Protein AF-A0A4U0SM75-F1 (afdb_monomer_lite)

Secondary structure (DSSP, 8-state):
-EEE-SSHHHHHHHHHHHHTT--EEEE-SSEEEE--HHHHHHHHHHH--EEEEPP-TT----

Organism: NCBI:txid2571141

pLDDT: mean 90.14, std 13.62, range [41.97, 98.19]

Foldseek 3Di:
DKDFAPAQVVVVVVVVVVLQVWFKWFDDSTMIDTDHPVVVVVVCVVPNGDIDTRDPPVPPDD

Radius of gyration: 12.27 Å; chains: 1; bounding box: 28×34×26 Å

Structure (mmCIF, N/CA/C/O backbone):
data_AF-A0A4U0SM75-F1
#
_entry.id   AF-A0A4U0SM75-F1
#
loop_
_atom_site.group_PDB
_atom_site.id
_atom_site.type_symbol
_atom_site.label_atom_id
_atom_site.label_alt_id
_atom_site.label_comp_id
_atom_site.label_asym_id
_atom_site.label_entity_id
_atom_site.label_seq_id
_atom_site.pdbx_PDB_ins_code
_atom_site.Cartn_x
_atom_site.Cartn_y
_atom_site.Cartn_z
_atom_site.occupancy
_atom_site.B_iso_or_equiv
_atom_site.auth_seq_id
_atom_site.auth_comp_id
_atom_site.auth_asym_id
_atom_site.auth_atom_id
_atom_site.pdbx_PDB_model_num
ATOM 1 N N . MET A 1 1 ? 7.653 -5.74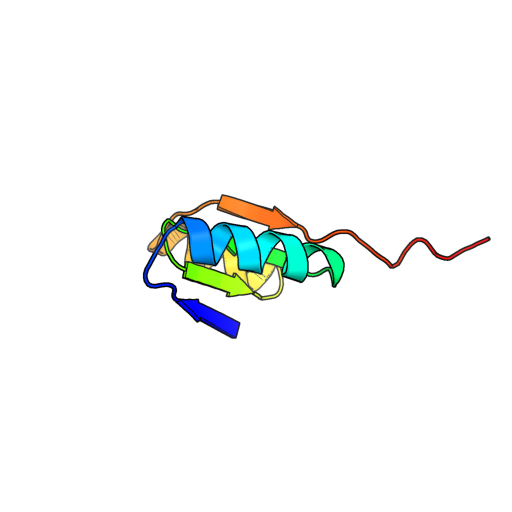7 -0.627 1.00 91.44 1 MET A N 1
AT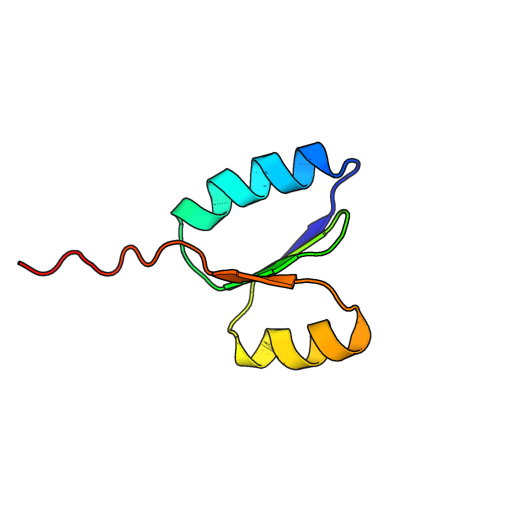OM 2 C CA . MET A 1 1 ? 7.271 -5.624 0.799 1.00 91.44 1 MET A CA 1
ATOM 3 C C . MET A 1 1 ? 5.756 -5.623 0.909 1.00 91.44 1 MET A C 1
ATOM 5 O O . MET A 1 1 ? 5.116 -5.073 0.022 1.00 91.44 1 MET A O 1
ATOM 9 N N . VAL A 1 2 ? 5.196 -6.208 1.970 1.00 96.12 2 VAL A N 1
ATOM 10 C CA . VAL A 1 2 ? 3.768 -6.099 2.303 1.00 96.12 2 VAL A CA 1
ATOM 11 C C . VAL A 1 2 ? 3.609 -5.439 3.670 1.00 96.12 2 VAL A C 1
ATOM 13 O O . VAL A 1 2 ? 4.376 -5.734 4.585 1.00 96.12 2 VAL A O 1
ATOM 16 N N . VAL A 1 3 ? 2.631 -4.544 3.796 1.00 97.25 3 VAL A N 1
ATOM 17 C CA . VAL A 1 3 ? 2.267 -3.878 5.054 1.00 97.25 3 VAL A CA 1
ATOM 18 C C . VAL A 1 3 ? 0.760 -3.990 5.245 1.00 97.25 3 VAL A C 1
ATOM 20 O O . VAL A 1 3 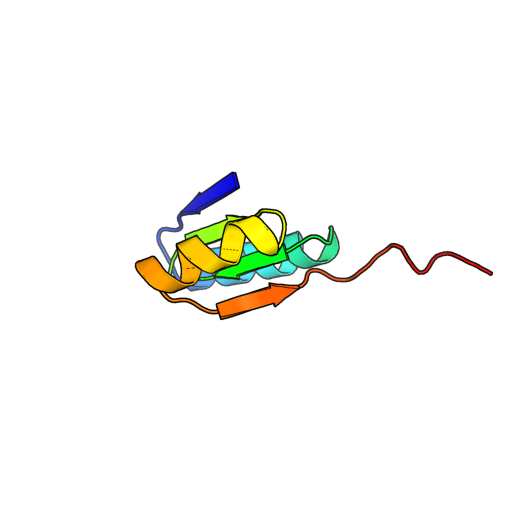? -0.004 -3.705 4.324 1.00 97.25 3 VAL A O 1
ATOM 23 N N . THR A 1 4 ? 0.323 -4.395 6.435 1.00 97.69 4 THR A N 1
ATOM 24 C CA . THR A 1 4 ? -1.095 -4.528 6.799 1.00 97.69 4 THR A CA 1
ATOM 25 C C . THR A 1 4 ? -1.464 -3.566 7.917 1.00 97.69 4 THR A C 1
ATOM 27 O O . THR A 1 4 ? -0.653 -3.285 8.797 1.00 97.69 4 THR A O 1
ATOM 30 N N . PHE A 1 5 ? -2.709 -3.099 7.914 1.00 98.00 5 PHE A N 1
ATOM 31 C CA . PHE A 1 5 ? -3.199 -2.068 8.820 1.00 98.00 5 PHE A CA 1
ATOM 32 C C . PHE A 1 5 ? -4.464 -2.525 9.543 1.00 98.00 5 PHE A C 1
ATOM 34 O O . PHE A 1 5 ? -5.287 -3.263 9.004 1.00 98.00 5 PHE A O 1
ATOM 41 N N . THR A 1 6 ? -4.667 -2.033 10.761 1.00 98.19 6 THR A N 1
ATOM 42 C CA . THR A 1 6 ? -5.908 -2.271 11.515 1.00 98.19 6 THR A CA 1
ATOM 43 C C . THR A 1 6 ? -7.064 -1.408 11.001 1.00 98.19 6 THR A C 1
ATOM 45 O O . THR A 1 6 ? -8.221 -1.822 11.064 1.00 98.19 6 THR A O 1
ATOM 48 N N . THR A 1 7 ? -6.764 -0.235 10.432 1.00 98.00 7 THR A N 1
ATOM 49 C CA . THR A 1 7 ? -7.748 0.719 9.901 1.00 98.00 7 THR A CA 1
ATOM 50 C C . THR A 1 7 ? -7.380 1.193 8.496 1.00 98.00 7 THR A C 1
ATOM 52 O O . THR A 1 7 ? -6.207 1.259 8.123 1.00 98.00 7 THR A O 1
ATOM 55 N N . GLU A 1 8 ? -8.387 1.577 7.706 1.00 97.50 8 GLU A N 1
ATOM 56 C CA . GLU A 1 8 ? -8.139 2.200 6.399 1.00 97.50 8 GLU A CA 1
ATOM 57 C C . GLU A 1 8 ? -7.433 3.555 6.527 1.00 97.50 8 GLU A C 1
ATOM 59 O O . GLU A 1 8 ? -6.616 3.910 5.680 1.00 97.50 8 GLU A O 1
ATOM 64 N N . ALA A 1 9 ? -7.748 4.307 7.587 1.00 97.56 9 ALA A N 1
ATOM 65 C CA . ALA A 1 9 ? -7.142 5.601 7.869 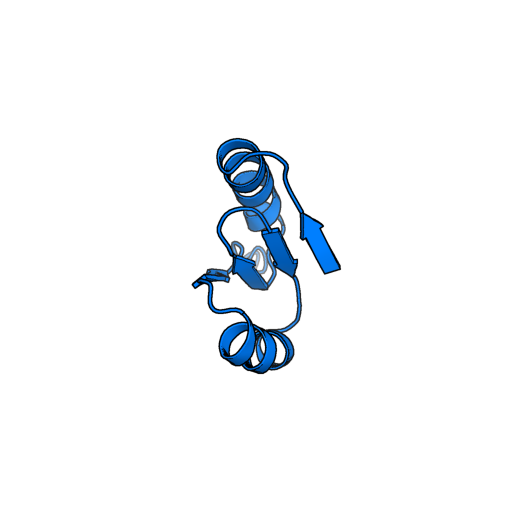1.00 97.56 9 ALA A CA 1
ATOM 66 C C . ALA A 1 9 ? -5.635 5.465 8.128 1.00 97.56 9 ALA A C 1
ATOM 68 O O . ALA A 1 9 ? -4.856 6.231 7.567 1.00 97.56 9 ALA A O 1
ATOM 69 N N . GLY A 1 10 ? -5.217 4.443 8.887 1.00 97.94 10 GLY A N 1
ATOM 70 C CA . GLY A 1 10 ? -3.801 4.153 9.121 1.00 97.94 10 GLY A CA 1
ATOM 71 C C . GLY A 1 10 ? -3.050 3.838 7.826 1.00 97.94 10 GLY A C 1
ATOM 72 O O . GLY A 1 10 ? -1.984 4.398 7.584 1.00 97.94 10 GLY A O 1
ATOM 73 N N . LYS A 1 11 ? -3.651 3.029 6.944 1.00 97.81 11 LYS A N 1
ATOM 74 C CA . LYS A 1 11 ? -3.101 2.755 5.609 1.00 97.81 11 LYS A CA 1
ATOM 75 C C . LYS A 1 11 ? -2.952 4.033 4.781 1.00 97.81 11 LYS A C 1
ATOM 77 O O . LYS A 1 11 ? -1.900 4.248 4.193 1.00 97.81 11 LYS A O 1
ATOM 82 N N . LYS A 1 12 ? -3.993 4.874 4.724 1.00 96.75 12 LYS A N 1
ATOM 83 C CA . LYS A 1 12 ? -3.970 6.140 3.965 1.00 96.75 12 LYS A CA 1
ATOM 84 C C . LYS A 1 12 ? -2.882 7.086 4.477 1.00 96.75 12 LYS A C 1
ATOM 86 O O . LYS A 1 12 ? -2.162 7.664 3.672 1.00 96.75 12 LYS A O 1
ATOM 91 N N . ALA A 1 13 ? -2.746 7.213 5.798 1.00 96.69 13 ALA A N 1
ATOM 92 C CA . ALA A 1 13 ? -1.722 8.053 6.414 1.00 96.69 13 ALA A CA 1
ATOM 93 C C . ALA A 1 13 ? -0.304 7.553 6.101 1.00 96.69 13 ALA A C 1
ATOM 95 O O . ALA A 1 13 ? 0.554 8.349 5.731 1.00 96.69 13 ALA A O 1
ATOM 96 N N . TRP A 1 14 ? -0.075 6.241 6.194 1.00 95.75 14 TRP A N 1
ATOM 97 C CA . TRP A 1 14 ? 1.209 5.640 5.832 1.00 95.75 14 TRP A CA 1
ATOM 98 C C . TRP A 1 14 ? 1.524 5.811 4.343 1.00 95.75 14 TRP A C 1
ATOM 100 O O . TRP A 1 14 ? 2.626 6.229 4.000 1.00 95.75 14 TRP A O 1
ATOM 110 N N . LEU A 1 15 ? 0.551 5.538 3.465 1.00 95.81 15 LEU A N 1
ATOM 111 C CA . LEU A 1 15 ? 0.739 5.611 2.016 1.00 95.81 15 LEU A CA 1
ATOM 112 C C . LEU A 1 15 ? 1.109 7.030 1.569 1.00 95.81 15 LEU A C 1
ATOM 114 O O . LEU A 1 15 ? 2.038 7.181 0.787 1.00 95.81 15 LEU A O 1
ATOM 118 N N . LYS A 1 16 ? 0.467 8.058 2.140 1.00 93.88 16 LYS A N 1
ATOM 119 C CA . LYS A 1 16 ? 0.785 9.464 1.853 1.00 93.88 16 LYS A CA 1
ATOM 120 C C . LYS A 1 16 ? 2.258 9.802 2.103 1.00 93.88 16 LYS A C 1
ATOM 122 O O . LYS A 1 16 ? 2.825 10.560 1.333 1.00 93.88 16 LYS A O 1
ATOM 127 N N . GLY A 1 17 ? 2.858 9.265 3.167 1.00 92.44 17 GLY A N 1
ATOM 128 C CA . GLY A 1 17 ? 4.289 9.448 3.426 1.00 92.44 17 GLY A CA 1
ATOM 129 C C . GLY A 1 17 ? 5.167 8.545 2.557 1.00 92.44 17 GLY A C 1
ATOM 130 O O . GLY A 1 17 ? 6.244 8.947 2.145 1.00 92.44 17 GLY A O 1
ATOM 131 N N . ALA A 1 18 ? 4.717 7.325 2.250 1.00 92.12 18 ALA A N 1
ATOM 132 C CA . ALA A 1 18 ? 5.473 6.378 1.430 1.00 92.12 18 ALA A CA 1
ATOM 133 C C . ALA A 1 18 ? 5.606 6.825 -0.038 1.00 92.12 18 ALA A C 1
ATOM 135 O O . ALA A 1 18 ? 6.660 6.631 -0.644 1.00 92.12 18 ALA A O 1
ATOM 136 N N . GLU A 1 19 ? 4.563 7.436 -0.606 1.00 88.88 19 GLU A N 1
ATOM 137 C CA . GLU A 1 19 ? 4.566 7.960 -1.978 1.00 88.88 19 GLU A CA 1
ATOM 138 C C . GLU A 1 19 ? 5.673 9.004 -2.205 1.00 88.88 19 GLU A C 1
ATOM 140 O O . GLU A 1 19 ? 6.247 9.036 -3.292 1.00 88.88 19 GLU A O 1
ATOM 145 N N . GLU A 1 20 ? 6.031 9.784 -1.179 1.00 87.94 20 GLU A N 1
ATOM 146 C CA . GLU A 1 20 ? 7.124 10.777 -1.201 1.00 87.94 20 GLU A CA 1
ATOM 147 C C . GLU A 1 20 ? 8.527 10.148 -1.270 1.00 87.94 20 GLU A C 1
ATOM 149 O O . GLU A 1 20 ? 9.523 10.847 -1.406 1.00 87.94 20 GLU A O 1
ATOM 154 N N . TYR A 1 21 ? 8.648 8.825 -1.166 1.00 85.75 21 TYR A N 1
ATOM 155 C CA . TYR A 1 21 ? 9.919 8.120 -1.365 1.00 85.75 21 TYR A CA 1
ATOM 156 C C . TYR A 1 21 ? 9.990 7.418 -2.730 1.00 85.75 21 TYR A C 1
ATOM 158 O O . TYR A 1 21 ? 10.983 6.753 -3.035 1.00 85.75 21 TYR A O 1
ATOM 166 N N . GLY A 1 22 ? 8.953 7.562 -3.561 1.00 87.94 22 GLY A N 1
ATOM 167 C CA . GLY A 1 22 ? 8.847 6.928 -4.873 1.00 87.94 22 GLY A CA 1
ATOM 168 C C . GLY A 1 22 ? 8.455 5.446 -4.822 1.00 87.94 22 GLY A C 1
ATOM 169 O O . GLY A 1 22 ? 8.048 4.908 -3.791 1.00 87.94 22 GLY A O 1
ATOM 170 N N . GLY A 1 23 ? 8.562 4.770 -5.969 1.00 90.81 23 GLY A N 1
ATOM 171 C CA . GLY A 1 23 ? 8.254 3.344 -6.125 1.00 90.81 23 GLY A CA 1
ATOM 172 C C . GLY A 1 23 ? 6.836 3.054 -6.627 1.00 90.81 23 GLY A C 1
ATOM 173 O O . GLY A 1 23 ? 6.098 3.946 -7.034 1.00 90.81 23 GLY A O 1
ATOM 174 N N . SER A 1 24 ? 6.456 1.774 -6.639 1.00 95.19 24 SER A N 1
ATOM 175 C CA . SER A 1 24 ? 5.143 1.328 -7.122 1.00 95.19 24 SER A CA 1
ATOM 176 C C . SER A 1 24 ? 4.423 0.508 -6.063 1.00 95.19 24 SER A C 1
ATOM 178 O O . SER A 1 24 ? 5.016 -0.369 -5.425 1.00 95.19 24 SER A O 1
ATOM 180 N N . TYR A 1 25 ? 3.134 0.792 -5.906 1.00 96.44 25 TYR A N 1
ATOM 181 C CA . TYR A 1 25 ? 2.293 0.253 -4.852 1.00 96.44 25 TYR A CA 1
ATOM 182 C C . TYR A 1 25 ? 1.022 -0.361 -5.436 1.00 96.44 25 TYR A C 1
ATOM 184 O O . TYR A 1 25 ? 0.416 0.189 -6.356 1.00 96.44 25 TYR A O 1
ATOM 192 N N . LEU A 1 26 ? 0.590 -1.479 -4.861 1.00 97.81 26 LEU A N 1
ATOM 193 C CA . LEU A 1 26 ? -0.757 -2.016 -5.006 1.00 97.81 26 LEU A CA 1
ATOM 194 C C . LEU A 1 26 ? -1.468 -1.888 -3.660 1.00 97.81 26 LEU A C 1
ATOM 196 O O . LEU A 1 26 ? -0.952 -2.333 -2.632 1.00 97.81 26 LEU A O 1
ATOM 200 N N . VAL A 1 27 ? -2.632 -1.248 -3.664 1.00 97.81 27 VAL A N 1
ATOM 201 C CA . VAL A 1 27 ? -3.310 -0.787 -2.452 1.00 97.81 27 VAL A CA 1
ATOM 202 C C . VAL A 1 27 ? -4.679 -1.447 -2.338 1.00 97.81 27 VAL A C 1
ATOM 204 O O . VAL A 1 27 ? -5.545 -1.255 -3.191 1.00 97.81 27 VAL A O 1
ATOM 207 N N . GLY A 1 28 ? -4.891 -2.187 -1.250 1.00 97.00 28 GLY A N 1
ATOM 208 C CA . GLY A 1 28 ? -6.200 -2.711 -0.859 1.00 97.00 28 GLY A CA 1
ATOM 209 C C . GLY A 1 28 ? -6.855 -1.887 0.249 1.00 97.00 28 GLY A C 1
ATOM 210 O O . GLY A 1 28 ? -6.359 -0.834 0.654 1.00 97.00 28 GLY A O 1
ATOM 211 N N . THR A 1 29 ? -7.967 -2.371 0.802 1.00 96.38 29 THR A N 1
ATOM 212 C CA . THR A 1 29 ? -8.710 -1.729 1.909 1.00 96.38 29 THR A CA 1
ATOM 213 C C . THR A 1 29 ? -7.795 -1.425 3.105 1.00 96.38 29 THR A C 1
ATOM 215 O O . THR A 1 29 ? -7.741 -0.286 3.576 1.00 96.38 29 THR A O 1
ATOM 218 N N . ARG A 1 30 ? -6.999 -2.411 3.546 1.00 97.38 30 ARG A N 1
ATOM 219 C CA . ARG A 1 30 ? -6.143 -2.335 4.749 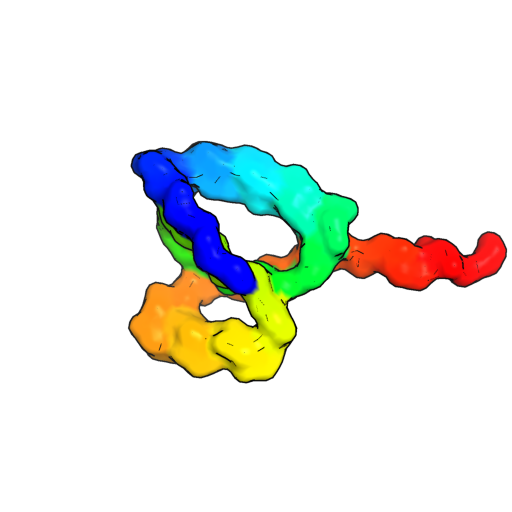1.00 97.38 30 ARG A CA 1
ATOM 220 C C . ARG A 1 30 ? -4.752 -2.947 4.559 1.00 97.38 30 ARG A C 1
ATOM 222 O O . ARG A 1 30 ? -4.141 -3.412 5.516 1.00 97.38 30 ARG A O 1
ATOM 229 N N . TRP A 1 31 ? -4.249 -2.964 3.334 1.00 98.00 31 TRP A N 1
ATOM 230 C CA . TRP A 1 31 ? -2.916 -3.472 3.030 1.00 98.00 31 TRP A CA 1
ATOM 231 C C . TRP A 1 31 ? -2.297 -2.711 1.860 1.00 98.00 31 TRP A C 1
ATOM 233 O O . TRP A 1 31 ? -3.016 -2.119 1.051 1.00 98.00 31 TRP A O 1
ATOM 243 N N . VAL A 1 32 ? -0.968 -2.731 1.791 1.00 97.62 32 VAL A N 1
ATOM 244 C CA . VAL A 1 32 ? -0.179 -2.220 0.668 1.00 97.62 32 VAL A CA 1
ATOM 245 C C . VAL A 1 32 ? 0.899 -3.239 0.315 1.00 97.62 32 VAL A C 1
ATOM 247 O O . VAL A 1 32 ? 1.571 -3.765 1.205 1.00 97.62 32 VAL A O 1
ATOM 250 N N . VAL A 1 33 ? 1.086 -3.491 -0.978 1.00 97.44 33 VAL A N 1
ATOM 251 C CA . VAL A 1 33 ? 2.231 -4.231 -1.517 1.00 97.44 33 VAL A CA 1
ATOM 252 C C . VAL A 1 33 ? 3.094 -3.268 -2.323 1.00 97.44 33 VAL A C 1
ATOM 254 O O . VAL A 1 33 ? 2.615 -2.660 -3.272 1.00 97.44 33 VAL A O 1
ATOM 257 N N . GLN A 1 34 ? 4.368 -3.142 -1.960 1.00 95.19 34 GLN A N 1
ATOM 258 C CA . GLN A 1 34 ? 5.372 -2.409 -2.732 1.00 95.19 34 GLN A CA 1
ATOM 259 C C . GLN A 1 34 ? 6.263 -3.407 -3.477 1.00 95.19 34 GLN A C 1
ATOM 261 O O . GLN A 1 34 ? 6.891 -4.272 -2.849 1.00 95.19 34 GLN A O 1
ATOM 266 N N . ALA A 1 35 ? 6.328 -3.293 -4.800 1.00 94.31 35 ALA A N 1
ATOM 267 C CA . ALA A 1 35 ? 7.193 -4.099 -5.660 1.00 94.31 35 ALA A CA 1
ATOM 268 C C . ALA A 1 35 ? 7.394 -3.402 -7.014 1.00 94.31 35 ALA A C 1
ATOM 270 O O . ALA A 1 35 ? 6.782 -2.376 -7.291 1.00 94.31 35 ALA A O 1
ATOM 271 N N . LYS A 1 36 ? 8.238 -3.969 -7.885 1.00 93.38 36 LYS A N 1
ATOM 272 C CA . LYS A 1 36 ? 8.323 -3.513 -9.281 1.00 93.38 36 LYS A CA 1
ATOM 273 C C . LYS A 1 36 ? 6.970 -3.731 -9.985 1.00 93.38 36 LYS A C 1
ATOM 275 O O . LYS A 1 36 ? 6.345 -4.759 -9.718 1.00 93.38 36 LYS A O 1
ATOM 280 N N . PRO A 1 37 ? 6.555 -2.868 -10.934 1.00 91.88 37 PRO A N 1
ATOM 281 C CA . PRO A 1 37 ? 5.255 -2.973 -11.610 1.00 91.88 37 PRO A CA 1
ATOM 282 C C . PRO A 1 37 ? 4.925 -4.368 -12.160 1.00 91.88 37 PRO A C 1
ATOM 284 O O . PRO A 1 37 ? 3.827 -4.875 -11.946 1.00 91.88 37 PRO A O 1
ATOM 287 N N . ALA A 1 38 ? 5.901 -5.038 -12.783 1.00 94.31 38 ALA A N 1
ATOM 288 C CA . ALA A 1 38 ? 5.726 -6.383 -13.338 1.00 94.31 38 ALA A CA 1
ATOM 289 C C . ALA A 1 38 ? 5.343 -7.442 -12.286 1.00 94.31 38 ALA A C 1
ATOM 291 O O . ALA A 1 38 ? 4.632 -8.389 -12.599 1.00 94.31 38 ALA A O 1
ATOM 292 N N . ALA A 1 39 ? 5.787 -7.275 -11.037 1.00 95.69 39 ALA A N 1
ATOM 293 C CA . ALA A 1 39 ? 5.457 -8.182 -9.941 1.00 95.69 39 ALA A CA 1
ATOM 294 C C . ALA A 1 39 ? 4.110 -7.852 -9.274 1.00 95.69 39 ALA A C 1
ATOM 296 O O . ALA A 1 39 ? 3.567 -8.694 -8.569 1.00 95.69 39 ALA A O 1
ATOM 297 N N . LEU A 1 40 ? 3.565 -6.648 -9.481 1.00 96.56 40 LEU A N 1
ATOM 298 C CA . LEU A 1 40 ? 2.284 -6.229 -8.902 1.00 96.56 40 LEU A CA 1
ATOM 299 C C . LEU A 1 40 ? 1.079 -6.673 -9.741 1.00 96.56 40 LEU A C 1
ATOM 301 O O . LEU A 1 40 ? 0.013 -6.903 -9.183 1.00 96.56 40 LEU A O 1
ATOM 305 N N . LEU A 1 41 ? 1.248 -6.822 -11.057 1.00 96.06 41 LEU A N 1
ATOM 306 C CA . LEU A 1 41 ? 0.203 -7.297 -11.973 1.00 96.06 41 LEU A CA 1
ATOM 307 C C . LEU A 1 41 ? -0.444 -8.627 -11.542 1.00 96.06 41 LEU A C 1
ATOM 309 O O . LEU A 1 41 ? -1.661 -8.638 -11.361 1.00 96.06 41 LEU A O 1
ATOM 313 N N . PRO A 1 42 ? 0.309 -9.727 -11.323 1.00 96.69 42 PRO A N 1
ATOM 314 C CA . PRO A 1 42 ? -0.304 -10.988 -10.901 1.00 96.69 42 PRO A CA 1
ATOM 315 C C . PRO A 1 42 ? -0.985 -10.865 -9.531 1.00 96.69 42 PRO A C 1
ATOM 317 O O . PRO A 1 42 ? -2.072 -11.396 -9.330 1.00 96.69 42 PRO A O 1
ATOM 320 N N . VAL A 1 43 ? -0.411 -10.080 -8.613 1.00 96.06 43 VAL A N 1
ATOM 321 C CA . VAL A 1 43 ? -0.999 -9.841 -7.285 1.00 96.06 43 VAL A CA 1
ATOM 322 C C . VAL A 1 43 ? -2.331 -9.092 -7.395 1.00 96.06 43 VAL A C 1
ATOM 324 O O . VAL A 1 43 ? -3.272 -9.413 -6.673 1.00 96.06 43 VAL A O 1
ATOM 327 N N . GLN A 1 44 ? -2.448 -8.126 -8.313 1.00 97.00 44 GLN A N 1
ATOM 328 C CA . GLN A 1 44 ? -3.712 -7.435 -8.572 1.00 97.00 44 GLN A CA 1
ATOM 329 C C . GLN A 1 44 ? -4.766 -8.383 -9.152 1.00 97.00 44 GLN A C 1
ATOM 331 O O . GLN A 1 44 ? -5.933 -8.284 -8.782 1.00 97.00 44 GLN A O 1
ATOM 336 N N . GLN A 1 45 ? -4.385 -9.300 -10.045 1.00 97.00 45 GLN A N 1
ATOM 337 C CA . GLN A 1 45 ? -5.331 -10.265 -10.615 1.00 97.00 45 GLN A CA 1
ATOM 338 C C . GLN A 1 45 ? -5.914 -11.202 -9.552 1.00 97.00 45 GLN A C 1
ATOM 340 O O . GLN A 1 45 ? -7.086 -11.559 -9.639 1.00 97.00 45 GLN A O 1
ATOM 345 N N . GLU A 1 46 ? -5.123 -11.566 -8.543 1.00 96.81 46 GLU A N 1
ATOM 346 C CA . GLU A 1 46 ? -5.567 -12.444 -7.458 1.00 96.81 46 GLU A CA 1
ATOM 347 C C . GLU A 1 46 ? -6.335 -11.705 -6.355 1.00 96.81 46 GLU A C 1
ATOM 349 O O . GLU A 1 46 ? -7.356 -12.194 -5.873 1.00 96.81 46 GLU A O 1
ATOM 354 N N . LEU A 1 47 ? -5.845 -10.538 -5.927 1.00 95.31 47 LEU A N 1
ATOM 355 C CA . LEU A 1 47 ? -6.325 -9.858 -4.716 1.00 95.31 47 LEU A CA 1
ATOM 356 C C . LEU A 1 47 ? -7.147 -8.594 -4.998 1.00 95.31 47 LEU A C 1
ATOM 358 O O . LEU A 1 47 ? -7.743 -8.024 -4.080 1.00 95.31 47 LEU A O 1
ATOM 362 N N . GLY A 1 48 ? -7.163 -8.126 -6.245 1.00 96.06 48 GLY A N 1
ATOM 363 C CA . GLY A 1 48 ? -7.707 -6.829 -6.625 1.00 96.06 48 GLY A CA 1
ATOM 364 C C . GLY A 1 48 ? -6.859 -5.658 -6.118 1.00 96.06 48 GLY A C 1
ATOM 365 O O . GLY A 1 48 ? -5.637 -5.740 -5.985 1.00 96.06 48 GLY A O 1
ATOM 366 N N . GLY A 1 49 ? -7.529 -4.541 -5.831 1.00 96.25 49 GLY A N 1
ATOM 367 C CA . GLY A 1 49 ? -6.896 -3.303 -5.379 1.00 96.25 49 GLY A CA 1
ATOM 368 C C . GLY A 1 49 ? -6.495 -2.358 -6.514 1.00 96.25 49 GLY A C 1
ATOM 369 O O . GLY A 1 49 ? -6.719 -2.622 -7.700 1.00 96.25 49 GLY A O 1
ATOM 370 N N . SER A 1 50 ? -5.908 -1.229 -6.122 1.00 97.12 50 SER A N 1
ATOM 371 C CA . SER A 1 50 ? -5.583 -0.121 -7.023 1.00 97.12 50 SER A CA 1
ATOM 372 C C . SER A 1 50 ? -4.086 0.143 -7.065 1.00 97.12 50 SER A C 1
ATOM 374 O O . SER A 1 50 ? -3.421 0.167 -6.028 1.00 97.12 50 SER A O 1
ATOM 376 N N . PHE A 1 51 ? -3.568 0.372 -8.269 1.00 95.69 51 PHE A N 1
ATOM 377 C CA . PHE A 1 51 ? -2.198 0.823 -8.466 1.00 95.69 51 PHE A CA 1
ATOM 378 C C . PHE A 1 51 ? -2.026 2.274 -8.028 1.00 95.69 51 PHE A C 1
ATOM 380 O O . PHE A 1 51 ? -2.854 3.128 -8.346 1.00 95.69 51 PHE A O 1
ATOM 387 N N . VAL A 1 52 ? -0.918 2.542 -7.344 1.00 93.75 52 VAL A N 1
ATOM 388 C CA . VAL A 1 52 ? -0.470 3.887 -6.993 1.00 93.75 52 VAL A CA 1
ATOM 389 C C . VAL A 1 52 ? 1.021 3.998 -7.299 1.00 93.75 52 VAL A C 1
ATOM 391 O O . VAL A 1 52 ? 1.811 3.135 -6.908 1.00 93.75 52 VAL A O 1
ATOM 394 N N . ALA A 1 53 ? 1.403 5.042 -8.030 1.00 88.00 53 ALA A N 1
ATOM 395 C CA . ALA A 1 53 ? 2.798 5.392 -8.253 1.00 88.00 53 ALA A CA 1
ATOM 396 C C . ALA A 1 53 ? 3.225 6.397 -7.182 1.00 88.00 53 ALA A C 1
ATOM 398 O O . ALA A 1 53 ? 2.517 7.375 -6.943 1.00 88.00 53 ALA A O 1
ATOM 399 N N . GLY A 1 54 ? 4.362 6.145 -6.536 1.00 81.88 54 GLY A N 1
ATOM 400 C CA . GLY A 1 54 ? 5.023 7.179 -5.752 1.00 81.88 54 GLY A CA 1
ATOM 401 C C . GLY A 1 54 ? 5.514 8.301 -6.663 1.00 81.88 54 GLY A C 1
ATOM 402 O O . GLY A 1 54 ? 5.651 8.118 -7.874 1.00 81.88 54 GLY A O 1
ATOM 403 N N . VAL A 1 55 ? 5.781 9.462 -6.078 1.00 81.06 55 VAL A N 1
ATOM 404 C CA . VAL A 1 55 ? 6.329 10.604 -6.807 1.00 81.06 55 VAL A CA 1
ATOM 405 C C . VAL A 1 55 ? 7.737 10.247 -7.289 1.00 81.06 55 VAL A C 1
ATOM 407 O O . VAL A 1 55 ? 8.584 9.811 -6.508 1.00 81.06 55 VAL A O 1
ATOM 410 N N . ASP A 1 56 ? 7.997 10.413 -8.585 1.00 66.06 56 ASP A N 1
ATOM 411 C CA . ASP A 1 56 ? 9.334 10.238 -9.147 1.00 66.06 56 ASP A CA 1
ATOM 412 C C . ASP A 1 56 ? 10.237 11.402 -8.706 1.00 66.06 56 ASP A C 1
ATOM 414 O O . ASP A 1 56 ? 10.202 12.498 -9.264 1.00 66.06 56 ASP A O 1
ATOM 418 N N . HIS A 1 57 ? 11.089 11.162 -7.708 1.00 63.06 57 HIS A N 1
ATOM 419 C CA . HIS A 1 57 ? 12.121 12.117 -7.272 1.00 63.06 57 HIS A CA 1
ATOM 420 C C . HIS A 1 57 ? 13.348 12.162 -8.203 1.00 63.06 57 HIS A C 1
ATOM 422 O O . HIS A 1 57 ? 14.308 12.881 -7.940 1.00 63.06 57 HIS A O 1
ATOM 428 N N . SER A 1 58 ? 13.332 11.418 -9.311 1.00 55.38 58 SER A N 1
ATOM 429 C CA . SER A 1 58 ? 14.374 11.410 -10.347 1.00 55.38 58 SER A CA 1
ATOM 430 C C . SER A 1 58 ? 14.431 12.703 -11.175 1.00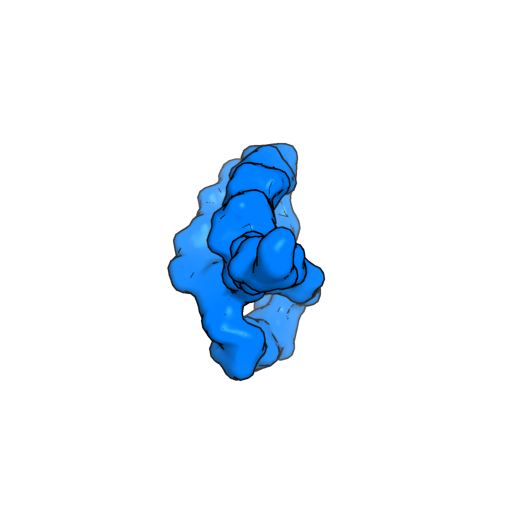 55.38 58 SER A C 1
ATOM 432 O O . SER A 1 58 ? 15.388 12.898 -11.921 1.00 55.38 58 SER A O 1
ATOM 434 N N . ALA A 1 59 ? 13.473 13.621 -11.020 1.00 53.53 59 ALA A N 1
ATOM 435 C CA . ALA A 1 59 ? 13.499 14.949 -11.635 1.00 53.53 59 ALA A CA 1
ATOM 436 C C . ALA A 1 59 ? 14.370 15.953 -10.845 1.00 53.53 59 ALA A C 1
ATOM 438 O O . ALA A 1 59 ? 13.919 17.034 -10.484 1.00 53.53 59 ALA A O 1
ATOM 439 N N . HIS A 1 60 ? 15.633 15.612 -10.589 1.00 52.03 60 HIS A N 1
ATOM 440 C CA . HIS A 1 60 ? 16.697 16.596 -10.370 1.00 52.03 60 HIS A CA 1
ATOM 441 C C . HIS A 1 60 ? 17.673 16.451 -11.540 1.00 52.03 60 HIS A C 1
ATOM 443 O O . HIS A 1 60 ? 18.593 15.635 -11.531 1.00 52.03 60 HIS A O 1
ATOM 449 N N . SER A 1 61 ? 17.415 17.192 -12.611 1.00 47.03 61 SER A N 1
ATOM 450 C CA . SER A 1 61 ? 18.335 17.364 -13.733 1.00 47.03 61 SER A CA 1
ATOM 451 C C . SER A 1 61 ? 18.117 18.762 -14.298 1.00 47.03 61 SER A C 1
ATOM 453 O O . SER A 1 61 ? 17.091 19.006 -14.930 1.00 47.03 61 SER A O 1
ATOM 455 N N . GLY A 1 62 ? 19.067 19.662 -14.028 1.00 41.97 62 GLY A N 1
ATOM 456 C CA . GLY A 1 62 ? 19.111 21.033 -14.539 1.00 41.97 62 GLY A CA 1
ATOM 457 C C . GLY A 1 62 ? 19.584 22.025 -13.498 1.00 41.97 62 GLY A C 1
ATOM 458 O O . GLY A 1 62 ? 18.718 22.777 -13.011 1.00 41.97 62 GLY A O 1
#

Sequence (62 aa):
MVVTFTTEAGKKAWLKGAEEYGGSYLVGTRWVVQAKPAALLPVQQELGGSFVAGVDHSAHSG